Protein AF-A0A941RQD0-F1 (afdb_monomer)

Nearest PDB structures (foldseek):
  2qbx-assembly1_A  TM=3.271E-01  e=3.796E-01  Homo sapiens
  1shw-assembly1_B  TM=3.366E-01  e=3.586E-01  Mus musculus
  7s7k-assembly1_A  TM=3.265E-01  e=8.943E-01  Mus musculus
  1kfu-assembly1_L  TM=2.468E-01  e=1.124E+00  Homo sapiens

Structure (mmCIF, N/CA/C/O backbone):
data_AF-A0A941RQD0-F1
#
_entry.id   AF-A0A941RQD0-F1
#
loop_
_atom_site.group_PDB
_atom_site.id
_atom_site.type_symbol
_atom_site.label_atom_id
_atom_site.label_alt_id
_atom_site.label_comp_id
_atom_site.label_asym_id
_atom_site.label_entity_id
_atom_site.label_seq_id
_atom_site.pdbx_PDB_ins_code
_atom_site.Cartn_x
_atom_site.Cartn_y
_atom_site.Cartn_z
_atom_site.occupancy
_atom_site.B_iso_or_equiv
_atom_site.auth_seq_id
_atom_site.auth_comp_id
_atom_site.auth_asym_id
_atom_site.auth_atom_id
_atom_site.pdbx_PDB_model_num
ATOM 1 N N . ILE A 1 1 ? 4.102 -0.676 -17.933 1.00 85.31 1 ILE A N 1
ATOM 2 C CA . ILE A 1 1 ? 5.384 -0.018 -17.561 1.00 85.31 1 ILE A CA 1
ATOM 3 C C . ILE A 1 1 ? 5.191 1.468 -17.810 1.00 85.31 1 ILE A C 1
ATOM 5 O O . ILE A 1 1 ? 4.420 1.780 -18.704 1.00 85.31 1 ILE A O 1
ATOM 9 N N . ASP A 1 2 ? 5.811 2.336 -17.011 1.00 84.44 2 ASP A N 1
ATOM 10 C CA . ASP A 1 2 ? 5.580 3.791 -17.004 1.00 84.44 2 ASP A CA 1
ATOM 11 C C . ASP A 1 2 ? 4.117 4.162 -16.736 1.00 84.44 2 ASP A C 1
ATOM 13 O O . ASP A 1 2 ? 3.571 5.115 -17.279 1.00 84.44 2 ASP A O 1
ATOM 17 N N . ASP A 1 3 ? 3.502 3.367 -15.863 1.00 86.38 3 ASP A N 1
ATOM 18 C CA . ASP A 1 3 ? 2.104 3.458 -15.468 1.00 86.38 3 ASP A CA 1
ATOM 19 C C . ASP A 1 3 ? 1.973 3.054 -13.991 1.00 86.38 3 ASP A C 1
ATOM 21 O O . ASP A 1 3 ? 2.942 2.579 -13.371 1.00 86.38 3 ASP A O 1
ATOM 25 N N . PHE A 1 4 ? 0.780 3.216 -13.431 1.00 91.31 4 PHE A N 1
ATOM 26 C CA . PHE A 1 4 ? 0.453 2.785 -12.084 1.00 91.31 4 PHE A CA 1
ATOM 27 C C . PHE A 1 4 ? -0.836 1.965 -12.040 1.00 91.31 4 PHE A C 1
ATOM 29 O O . PHE A 1 4 ? -1.729 2.096 -12.869 1.00 91.31 4 PHE A O 1
ATOM 36 N N . ALA A 1 5 ? -0.926 1.100 -11.037 1.00 91.56 5 ALA A N 1
ATOM 37 C CA . ALA A 1 5 ? -2.127 0.347 -10.717 1.00 91.56 5 ALA A CA 1
ATOM 38 C C . ALA A 1 5 ? -2.637 0.770 -9.341 1.00 91.56 5 ALA A C 1
ATOM 40 O O . ALA A 1 5 ? -1.843 0.997 -8.423 1.00 91.56 5 ALA A O 1
ATOM 41 N N . LEU A 1 6 ? -3.957 0.848 -9.193 1.00 93.44 6 LEU A N 1
ATOM 42 C CA . LEU A 1 6 ? -4.607 1.167 -7.930 1.00 93.44 6 LEU A CA 1
ATOM 43 C C . LEU A 1 6 ? -5.310 -0.073 -7.379 1.00 93.44 6 LEU A C 1
ATOM 45 O O . LEU A 1 6 ? -6.097 -0.706 -8.076 1.00 93.44 6 LEU A O 1
ATOM 49 N N . TYR A 1 7 ? -5.023 -0.407 -6.123 1.00 94.19 7 TYR A N 1
ATOM 50 C CA . TYR A 1 7 ? -5.649 -1.524 -5.421 1.00 94.19 7 TYR A CA 1
ATOM 51 C C . TYR A 1 7 ? -6.435 -1.019 -4.222 1.00 94.19 7 TYR A C 1
ATOM 53 O O . TYR A 1 7 ? -5.878 -0.351 -3.348 1.00 94.19 7 TYR A O 1
ATOM 61 N N . GLU A 1 8 ? -7.713 -1.372 -4.161 1.00 93.06 8 GLU A N 1
ATOM 62 C CA . GLU A 1 8 ? -8.567 -1.065 -3.021 1.00 93.06 8 GLU A CA 1
ATOM 63 C C . GLU A 1 8 ? -8.258 -1.988 -1.838 1.00 93.06 8 GLU A C 1
ATOM 65 O O . GLU A 1 8 ? -8.145 -3.209 -1.960 1.00 93.06 8 GLU A O 1
ATOM 70 N N . VAL A 1 9 ? -8.139 -1.384 -0.663 1.00 92.25 9 VAL A N 1
ATOM 71 C CA . VAL A 1 9 ? -7.949 -2.046 0.622 1.00 92.25 9 VAL A CA 1
ATOM 72 C C . VAL A 1 9 ? -9.124 -1.667 1.504 1.00 92.25 9 VAL A C 1
ATOM 74 O O . VAL A 1 9 ? -9.144 -0.607 2.133 1.00 92.25 9 VAL A O 1
ATOM 77 N N . TRP A 1 10 ? -10.105 -2.559 1.557 1.00 90.75 10 TRP A N 1
ATOM 78 C CA . TRP A 1 10 ? -11.233 -2.409 2.461 1.00 90.75 10 TRP A CA 1
ATOM 79 C C . TRP A 1 10 ? -10.813 -2.669 3.913 1.00 90.75 10 TRP A C 1
ATOM 81 O O . TRP A 1 10 ? -10.133 -3.654 4.219 1.00 90.75 10 TRP A O 1
A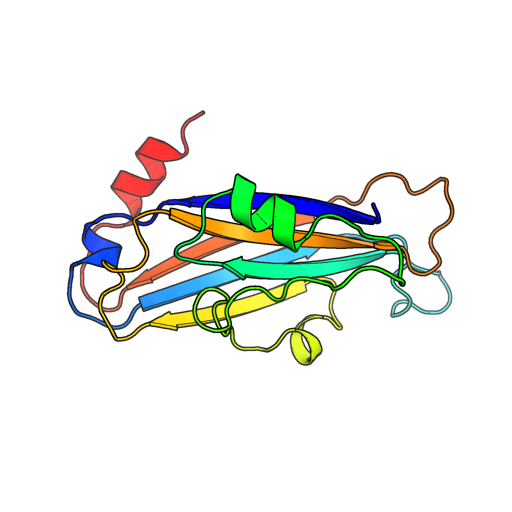TOM 91 N N . LEU A 1 11 ? -11.236 -1.788 4.816 1.00 90.50 11 LEU A N 1
ATOM 92 C CA . LEU A 1 11 ? -10.947 -1.841 6.241 1.00 90.50 11 LEU A CA 1
ATOM 93 C C . LEU A 1 11 ? -12.223 -2.183 7.031 1.00 90.50 11 LEU A C 1
ATOM 95 O O . LEU A 1 11 ? -13.144 -1.361 7.076 1.00 90.50 11 LEU A O 1
ATOM 99 N N . PRO A 1 12 ? -12.267 -3.341 7.720 1.00 89.06 12 PRO A N 1
ATOM 100 C CA . PRO A 1 12 ? -13.411 -3.725 8.543 1.00 89.06 12 PRO A CA 1
ATOM 101 C C . PRO A 1 12 ? -13.768 -2.684 9.608 1.00 89.06 12 PRO A C 1
ATOM 103 O O . PRO A 1 12 ? -12.888 -2.022 10.161 1.00 89.06 12 PRO A O 1
ATOM 106 N N . ASP A 1 13 ? -15.045 -2.595 9.970 1.00 88.00 13 ASP A N 1
ATOM 107 C CA . ASP A 1 13 ? -15.536 -1.689 11.019 1.00 88.00 13 ASP A CA 1
ATOM 108 C C . ASP A 1 13 ? -14.819 -1.908 12.348 1.00 88.00 13 ASP A C 1
ATOM 110 O O . ASP A 1 13 ? -14.325 -0.954 12.947 1.00 88.00 13 ASP A O 1
ATOM 114 N N . ASP A 1 14 ? -14.645 -3.169 12.742 1.00 87.44 14 ASP A N 1
ATOM 115 C CA . ASP A 1 14 ? -13.848 -3.569 13.902 1.00 87.44 14 ASP A CA 1
ATOM 116 C C . ASP A 1 14 ? -12.431 -2.990 13.849 1.00 87.44 14 ASP A C 1
ATOM 118 O O . ASP A 1 14 ? -11.913 -2.499 14.848 1.00 87.44 14 ASP A O 1
ATOM 122 N N . PHE A 1 15 ? -11.807 -2.985 12.667 1.00 88.75 15 PHE A N 1
ATOM 123 C CA . PHE A 1 15 ? -10.494 -2.382 12.489 1.00 88.75 15 PHE A CA 1
ATOM 124 C C . PHE A 1 15 ? -10.551 -0.864 12.646 1.00 88.75 15 PHE A C 1
ATOM 126 O O . PHE A 1 15 ? -9.631 -0.293 13.209 1.00 88.75 15 PHE A O 1
ATOM 133 N N . ARG A 1 16 ? -11.588 -0.180 12.159 1.00 88.25 16 ARG A N 1
ATOM 134 C CA . ARG A 1 16 ? -11.641 1.294 12.130 1.00 88.25 16 ARG A CA 1
ATOM 135 C C . ARG A 1 16 ? -12.137 1.926 13.430 1.00 88.25 16 ARG A C 1
ATOM 137 O O . ARG A 1 16 ? -11.655 3.004 13.794 1.00 88.25 16 ARG A O 1
ATOM 144 N N . LEU A 1 17 ? -13.096 1.280 14.092 1.00 86.19 17 LEU A N 1
ATOM 145 C CA . LEU A 1 17 ? -13.873 1.819 15.210 1.00 86.19 17 LEU A CA 1
ATOM 146 C C . LEU A 1 17 ? -13.302 1.428 16.574 1.00 86.19 17 LEU A C 1
ATOM 148 O O . LEU A 1 17 ? -13.243 2.273 17.469 1.00 86.19 17 LEU A O 1
ATOM 152 N N . VAL A 1 18 ? -12.857 0.179 16.744 1.00 87.69 18 VAL A N 1
ATOM 153 C CA . VAL A 1 18 ? -12.364 -0.316 18.041 1.00 87.69 18 VAL A CA 1
ATOM 154 C C . VAL A 1 18 ? -11.084 0.410 18.414 1.00 87.69 18 VAL A C 1
ATOM 156 O O . VAL A 1 18 ? -10.195 0.545 17.588 1.00 87.69 18 VAL A O 1
ATOM 159 N N . ARG A 1 19 ? -10.970 0.903 19.650 1.00 86.25 19 ARG A N 1
ATOM 160 C CA . ARG A 1 19 ? -9.782 1.630 20.119 1.00 86.25 19 ARG A CA 1
ATOM 161 C C . ARG A 1 19 ? -8.569 0.692 20.220 1.00 86.25 19 ARG A C 1
ATOM 163 O O . ARG A 1 19 ? -8.684 -0.417 20.729 1.00 86.25 19 ARG A O 1
ATOM 170 N N . GLY A 1 20 ? -7.402 1.169 19.798 1.00 86.94 20 GLY A N 1
ATOM 171 C CA . GLY A 1 20 ? -6.133 0.444 19.896 1.00 86.94 20 GLY A CA 1
ATOM 172 C C . GLY A 1 20 ? -5.145 0.889 18.825 1.00 86.94 20 GLY A C 1
ATOM 173 O O . GLY A 1 20 ? -5.513 1.641 17.916 1.00 86.94 20 GLY A O 1
ATOM 174 N N . GLU A 1 21 ? -3.893 0.450 18.928 1.00 91.06 21 GLU A N 1
ATOM 175 C CA . GLU A 1 21 ? -2.933 0.661 17.850 1.00 91.06 21 GLU A CA 1
ATOM 176 C C . GLU A 1 21 ? -3.239 -0.239 16.651 1.00 91.06 21 GLU A C 1
ATOM 178 O O . GLU A 1 21 ? -3.587 -1.418 16.776 1.00 91.06 21 GLU A O 1
ATOM 183 N N . ARG A 1 22 ? -3.105 0.347 15.460 1.00 92.19 22 ARG A N 1
ATOM 184 C CA . ARG A 1 22 ? -3.347 -0.306 14.176 1.00 92.19 22 ARG A CA 1
ATOM 185 C C . ARG A 1 22 ? -2.133 -0.189 13.290 1.00 92.19 22 ARG A C 1
ATOM 187 O O . ARG A 1 22 ? -1.503 0.868 13.212 1.00 92.19 22 ARG A O 1
ATOM 194 N N . HIS A 1 23 ? -1.877 -1.254 12.554 1.00 95.00 23 HIS A N 1
ATOM 195 C CA . HIS A 1 23 ? -0.824 -1.327 11.566 1.00 95.00 23 HIS A CA 1
ATOM 196 C C . HIS A 1 23 ? -1.409 -1.802 10.244 1.00 95.00 23 HIS A C 1
ATOM 198 O O . HIS A 1 23 ? -2.091 -2.825 10.190 1.00 95.00 23 HIS A O 1
ATOM 204 N N . ILE A 1 24 ? -1.105 -1.061 9.184 1.00 95.69 24 ILE A N 1
ATOM 205 C CA . ILE A 1 24 ? -1.305 -1.504 7.808 1.00 95.69 24 ILE A CA 1
ATOM 206 C C . ILE A 1 24 ? 0.088 -1.688 7.222 1.00 95.69 24 ILE A C 1
ATOM 208 O O . ILE A 1 24 ? 0.802 -0.704 7.004 1.00 95.69 24 ILE A O 1
ATOM 212 N N . ARG A 1 25 ? 0.502 -2.937 7.012 1.00 97.56 25 ARG A N 1
ATOM 213 C CA . ARG A 1 25 ? 1.778 -3.246 6.365 1.00 97.56 25 ARG A CA 1
ATOM 214 C C . ARG A 1 25 ? 1.526 -3.600 4.913 1.00 97.56 25 ARG A C 1
ATOM 216 O O . ARG A 1 25 ? 0.716 -4.468 4.616 1.00 97.56 25 ARG A O 1
ATOM 223 N N . VAL A 1 26 ? 2.247 -2.936 4.022 1.00 97.94 26 VAL A N 1
ATOM 224 C CA . VAL A 1 26 ? 2.221 -3.216 2.588 1.00 97.94 26 VAL A CA 1
ATOM 225 C C . VAL A 1 26 ? 3.580 -3.777 2.204 1.00 97.94 26 VAL A C 1
ATOM 227 O O . VAL A 1 26 ? 4.617 -3.216 2.567 1.00 97.94 26 VAL A O 1
ATOM 230 N N . THR A 1 27 ? 3.576 -4.902 1.500 1.00 97.88 27 THR A N 1
ATOM 231 C CA . THR A 1 27 ? 4.776 -5.545 0.972 1.00 97.88 27 THR A CA 1
ATOM 232 C C . THR A 1 27 ? 4.624 -5.752 -0.527 1.00 97.88 27 THR A C 1
ATOM 234 O O . THR A 1 27 ? 3.660 -6.365 -0.977 1.00 97.88 27 THR A O 1
ATOM 237 N N . LEU A 1 28 ? 5.578 -5.219 -1.283 1.00 97.56 28 LEU A N 1
ATOM 238 C CA . LEU A 1 28 ? 5.676 -5.301 -2.733 1.00 97.56 28 LEU A CA 1
ATOM 239 C C . LEU A 1 28 ? 6.940 -6.083 -3.088 1.00 97.56 28 LEU A C 1
ATOM 241 O O . LEU A 1 28 ? 8.034 -5.708 -2.667 1.00 97.56 28 LEU A O 1
ATOM 245 N N . ALA A 1 29 ? 6.793 -7.143 -3.873 1.00 97.12 29 ALA A N 1
ATOM 246 C CA . ALA A 1 29 ? 7.902 -7.934 -4.396 1.00 97.12 29 ALA A CA 1
ATOM 247 C C . ALA A 1 29 ? 7.815 -7.998 -5.922 1.00 97.12 29 ALA A C 1
ATOM 249 O O . ALA A 1 29 ? 6.727 -8.204 -6.452 1.00 97.12 29 ALA A O 1
ATOM 250 N N . PHE A 1 30 ? 8.927 -7.832 -6.632 1.00 94.75 30 PHE A N 1
ATOM 251 C CA . PHE A 1 30 ? 8.956 -7.865 -8.098 1.00 94.75 30 PHE A CA 1
ATOM 252 C C . PHE A 1 30 ? 10.277 -8.425 -8.630 1.00 94.75 30 PHE A C 1
ATOM 254 O O . PHE A 1 30 ? 11.292 -8.422 -7.940 1.00 94.75 30 PHE A O 1
ATOM 261 N N . ASP A 1 31 ? 10.263 -8.916 -9.864 1.00 91.88 31 ASP A N 1
ATOM 262 C CA . ASP A 1 31 ? 11.378 -9.586 -10.538 1.00 91.88 31 ASP A CA 1
ATOM 263 C C . ASP A 1 31 ? 11.768 -8.831 -11.823 1.00 91.88 31 ASP A C 1
ATOM 265 O O . ASP A 1 31 ? 11.371 -9.211 -12.928 1.00 91.88 31 ASP A O 1
ATOM 269 N N . PRO A 1 32 ? 12.476 -7.692 -11.717 1.00 90.31 32 PRO A N 1
ATOM 270 C CA . PRO A 1 32 ? 12.793 -6.877 -12.881 1.00 90.31 32 PRO A CA 1
ATOM 271 C C . PRO A 1 32 ? 13.884 -7.515 -13.746 1.00 90.31 32 PRO A C 1
ATOM 273 O O . PRO A 1 32 ? 14.667 -8.328 -13.256 1.00 90.31 32 PRO A O 1
ATOM 276 N N . PRO A 1 33 ? 14.001 -7.118 -15.025 1.00 87.06 33 PRO A N 1
ATOM 277 C CA . PRO A 1 33 ? 15.174 -7.451 -15.822 1.00 87.06 33 PRO A CA 1
ATOM 278 C C . PRO A 1 33 ? 16.427 -6.843 -15.178 1.00 87.06 33 PRO A C 1
ATOM 280 O O . PRO A 1 33 ? 16.434 -5.676 -14.773 1.00 87.06 33 PRO A O 1
ATOM 283 N N . VAL A 1 34 ? 17.496 -7.632 -15.097 1.00 83.69 34 VAL A N 1
ATOM 284 C CA . VAL A 1 34 ? 18.762 -7.261 -14.453 1.00 83.69 34 VAL A CA 1
ATOM 285 C C . VAL A 1 34 ? 19.906 -7.432 -15.449 1.00 83.69 34 VAL A C 1
ATOM 287 O O . VAL A 1 34 ? 19.937 -8.402 -16.206 1.00 83.69 34 VAL A O 1
ATOM 290 N N . ARG A 1 35 ? 20.870 -6.499 -15.467 1.00 73.44 35 ARG A N 1
ATOM 291 C CA . ARG A 1 35 ? 22.100 -6.690 -16.252 1.00 73.44 35 ARG A CA 1
ATOM 292 C C . ARG A 1 35 ? 23.008 -7.701 -15.562 1.00 73.44 35 ARG A C 1
ATOM 294 O O . ARG A 1 35 ? 23.332 -7.548 -14.389 1.00 73.44 35 ARG A O 1
ATOM 301 N N . HIS A 1 36 ? 23.521 -8.651 -16.339 1.00 67.94 36 HIS A N 1
ATOM 302 C CA . HIS A 1 36 ? 24.412 -9.715 -15.865 1.00 67.94 36 HIS A CA 1
ATOM 303 C C . HIS A 1 36 ? 25.681 -9.200 -15.150 1.00 67.94 36 HIS A C 1
ATOM 305 O O . HIS A 1 36 ? 26.253 -9.895 -14.320 1.00 67.94 36 HIS A O 1
ATOM 311 N N . THR A 1 37 ? 26.134 -7.979 -15.453 1.00 64.31 37 THR A N 1
ATOM 312 C CA . THR A 1 37 ? 27.359 -7.394 -14.882 1.00 64.31 37 THR A CA 1
ATOM 313 C C . THR A 1 37 ? 27.134 -6.573 -13.611 1.00 64.31 37 THR A C 1
ATOM 315 O O . THR A 1 37 ? 28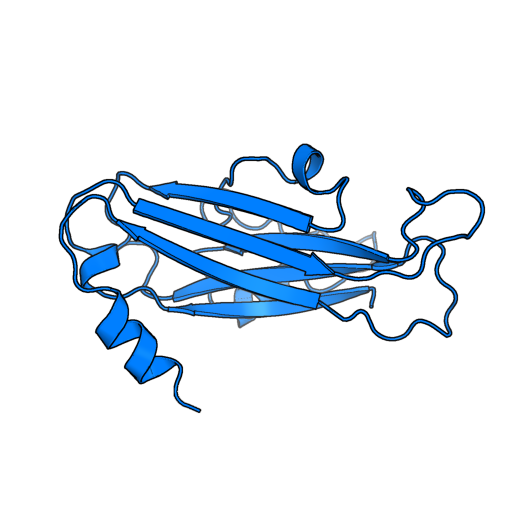.102 -6.280 -12.914 1.00 64.31 37 THR A O 1
ATOM 318 N N . ARG A 1 38 ? 25.892 -6.169 -13.300 1.00 66.12 38 ARG A N 1
ATOM 319 C CA . ARG A 1 38 ? 25.557 -5.347 -12.123 1.00 66.12 38 ARG A CA 1
ATOM 320 C C . ARG A 1 38 ? 24.153 -5.686 -11.635 1.00 66.12 38 ARG A C 1
ATOM 322 O O . ARG A 1 38 ? 23.181 -5.101 -12.107 1.00 66.12 38 ARG A O 1
ATOM 329 N N . MET A 1 39 ? 24.052 -6.596 -10.666 1.00 59.34 39 MET A N 1
ATOM 330 C CA . MET A 1 39 ? 22.758 -7.052 -10.141 1.00 59.34 39 MET A CA 1
ATOM 331 C C . MET A 1 39 ? 21.879 -5.921 -9.577 1.00 59.34 39 MET A C 1
ATOM 333 O O . MET A 1 39 ? 20.657 -6.002 -9.623 1.00 59.34 39 MET A O 1
ATOM 337 N N . GLU A 1 40 ? 22.492 -4.832 -9.112 1.00 61.62 40 GLU A N 1
ATOM 338 C CA . GLU A 1 40 ? 21.792 -3.661 -8.565 1.00 61.62 40 GLU A CA 1
ATOM 339 C C . GLU A 1 40 ? 21.180 -2.746 -9.641 1.00 61.62 40 GLU A C 1
ATOM 341 O O . GLU A 1 40 ? 20.422 -1.820 -9.345 1.00 61.62 40 GLU A O 1
ATOM 346 N N . TYR A 1 41 ? 21.485 -2.987 -10.918 1.00 73.62 41 TYR A N 1
ATOM 347 C CA . TYR A 1 41 ? 20.921 -2.220 -12.019 1.00 73.62 41 TYR A CA 1
ATOM 348 C C . TYR A 1 41 ? 19.585 -2.834 -12.406 1.00 73.62 41 TYR A C 1
ATOM 350 O O . TYR A 1 41 ? 19.497 -3.586 -13.368 1.00 73.62 41 TYR A O 1
ATOM 358 N N . LEU A 1 42 ? 18.532 -2.479 -11.676 1.00 80.81 42 LEU A N 1
ATOM 359 C CA . LEU A 1 42 ? 17.166 -2.872 -12.015 1.00 80.81 42 LEU A CA 1
ATOM 360 C C . LEU A 1 42 ? 16.716 -2.134 -13.286 1.00 80.81 42 LEU A C 1
ATOM 362 O O . LEU A 1 42 ? 16.767 -0.900 -13.341 1.00 80.81 42 LEU A O 1
ATOM 366 N N . GLY A 1 43 ? 16.302 -2.873 -14.317 1.00 84.75 43 GLY A N 1
ATOM 367 C CA . GLY A 1 43 ? 15.811 -2.302 -15.577 1.00 84.75 43 GLY A CA 1
ATOM 368 C C . GLY A 1 43 ? 14.444 -1.637 -15.445 1.00 84.75 43 GLY A C 1
ATOM 369 O O . GLY A 1 43 ? 14.131 -0.720 -16.206 1.00 84.75 43 GLY A O 1
ATOM 370 N N . VAL A 1 44 ? 13.687 -2.038 -14.424 1.00 89.50 44 VAL A N 1
ATOM 371 C CA . VAL A 1 44 ? 12.432 -1.429 -13.981 1.00 89.50 44 VAL A CA 1
ATOM 372 C C . VAL A 1 44 ? 12.522 -1.202 -12.476 1.00 89.50 44 VAL A C 1
ATOM 374 O O . VAL A 1 44 ? 12.970 -2.078 -11.736 1.00 89.50 44 VAL A O 1
ATOM 377 N N . ARG A 1 45 ? 12.093 -0.029 -12.011 1.00 91.38 45 ARG A N 1
ATOM 378 C CA . ARG A 1 45 ? 11.952 0.281 -10.587 1.00 91.38 45 ARG A CA 1
ATOM 379 C C . ARG A 1 45 ? 10.475 0.356 -10.249 1.00 91.38 45 ARG A C 1
ATOM 381 O O . ARG A 1 45 ? 9.736 1.072 -10.917 1.00 91.38 45 ARG A O 1
ATOM 388 N N . MET A 1 46 ? 10.062 -0.341 -9.199 1.00 94.06 46 MET A N 1
ATOM 389 C CA . MET A 1 46 ? 8.710 -0.209 -8.670 1.00 94.06 46 MET A CA 1
ATOM 390 C C . MET A 1 46 ? 8.696 0.551 -7.348 1.00 94.06 46 MET A C 1
ATOM 392 O O . MET A 1 46 ? 9.701 0.605 -6.634 1.00 94.06 46 MET A O 1
ATOM 396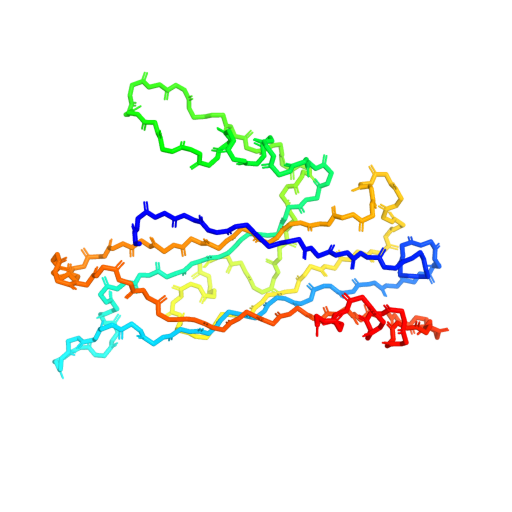 N N . SER A 1 47 ? 7.557 1.151 -7.030 1.00 94.75 47 SER A N 1
ATOM 397 C CA . SER A 1 47 ? 7.300 1.803 -5.748 1.00 94.75 47 SER A CA 1
ATOM 398 C C . SER A 1 47 ? 5.810 1.733 -5.422 1.00 94.75 47 SER A C 1
ATOM 400 O O . SER A 1 47 ? 4.993 1.380 -6.271 1.00 94.75 47 SER A O 1
ATOM 402 N N . PHE A 1 48 ? 5.441 2.052 -4.182 1.00 95.75 48 PHE A N 1
ATOM 403 C CA . PHE A 1 48 ? 4.035 2.152 -3.804 1.00 95.75 48 PHE A CA 1
ATOM 404 C C . PHE A 1 48 ? 3.767 3.280 -2.808 1.00 95.75 48 PHE A C 1
ATOM 406 O O . PHE A 1 48 ? 4.647 3.673 -2.025 1.00 95.75 48 PHE A O 1
ATOM 413 N N . HIS A 1 49 ? 2.521 3.744 -2.797 1.00 94.31 49 HIS A N 1
ATOM 414 C CA . HIS A 1 49 ? 1.966 4.687 -1.835 1.00 94.31 49 HIS A CA 1
ATOM 415 C C . HIS A 1 49 ? 0.637 4.171 -1.286 1.00 94.31 49 HIS A C 1
ATOM 417 O O . HIS A 1 49 ? -0.185 3.655 -2.035 1.00 94.31 49 HIS A O 1
ATOM 423 N N . LEU A 1 50 ? 0.430 4.329 0.022 1.00 95.38 50 LEU A N 1
ATOM 424 C CA . LEU A 1 50 ? -0.865 4.110 0.657 1.00 95.38 50 LEU A CA 1
ATOM 425 C C . LEU A 1 50 ? -1.584 5.459 0.760 1.00 95.38 50 LEU A C 1
ATOM 427 O O . LEU A 1 50 ? -1.014 6.424 1.276 1.00 95.38 50 LEU A O 1
ATOM 431 N N . VAL A 1 51 ? -2.816 5.515 0.271 1.00 94.25 51 VAL A N 1
ATOM 432 C CA . VAL A 1 51 ? -3.657 6.713 0.214 1.00 94.25 51 VAL A CA 1
ATOM 433 C C . VAL A 1 51 ? -4.973 6.438 0.939 1.00 94.25 51 VAL A C 1
ATOM 435 O O . VAL A 1 51 ? -5.508 5.332 0.870 1.00 94.25 51 VAL A O 1
ATOM 438 N N . ARG A 1 52 ? -5.488 7.432 1.660 1.00 92.56 52 ARG A N 1
ATOM 439 C CA . ARG A 1 52 ? -6.741 7.358 2.422 1.00 92.56 52 ARG A CA 1
ATOM 440 C C . ARG A 1 52 ? -7.621 8.572 2.151 1.00 92.56 52 ARG A C 1
ATOM 442 O O . ARG A 1 52 ? -7.093 9.648 1.881 1.00 92.56 52 ARG A O 1
ATOM 449 N N . GLY A 1 53 ? -8.935 8.415 2.309 1.00 89.56 53 GLY A N 1
ATOM 450 C CA . GLY A 1 53 ? -9.889 9.526 2.228 1.00 89.56 53 GLY A CA 1
ATOM 451 C C . GLY A 1 53 ? -10.021 10.169 0.843 1.00 89.56 53 GLY A C 1
ATOM 452 O O . GLY A 1 53 ? -10.520 11.283 0.765 1.00 89.56 53 GLY A O 1
ATOM 453 N N . LEU A 1 54 ? -9.562 9.490 -0.210 1.00 90.62 54 LEU A N 1
ATOM 454 C CA . LEU A 1 54 ? -9.760 9.862 -1.610 1.00 90.62 54 LEU A CA 1
ATOM 455 C C . LEU A 1 54 ? -10.346 8.663 -2.354 1.00 90.62 54 LEU A C 1
ATOM 457 O O . LEU A 1 54 ? -10.014 7.514 -2.039 1.00 90.62 54 LEU A O 1
ATOM 461 N N . THR A 1 55 ? -11.197 8.947 -3.329 1.00 89.75 55 THR A N 1
ATOM 462 C CA . THR A 1 55 ? -11.757 7.979 -4.276 1.00 89.75 55 THR A CA 1
ATOM 463 C C . THR A 1 55 ? -10.715 7.548 -5.310 1.00 89.75 55 THR A C 1
ATOM 465 O O . THR A 1 55 ? -9.689 8.209 -5.493 1.00 89.75 55 THR A O 1
ATOM 468 N N . ALA A 1 56 ? -10.976 6.438 -6.005 1.00 88.81 56 ALA A N 1
ATOM 469 C CA . ALA A 1 56 ? -10.107 5.972 -7.080 1.00 88.81 56 ALA A CA 1
ATOM 470 C C . ALA A 1 56 ? -9.921 7.042 -8.169 1.00 88.81 56 ALA A C 1
ATOM 472 O O . ALA A 1 56 ? -8.782 7.333 -8.528 1.00 88.81 56 ALA A O 1
ATOM 473 N N . ASP A 1 57 ? -11.005 7.675 -8.625 1.00 88.94 57 ASP A N 1
ATOM 474 C CA . ASP A 1 57 ? -10.979 8.690 -9.687 1.00 88.94 57 ASP A CA 1
ATOM 475 C C . ASP A 1 57 ? -10.138 9.915 -9.304 1.00 88.94 57 ASP A C 1
ATOM 477 O O . ASP A 1 57 ? -9.315 10.380 -10.092 1.00 88.94 57 ASP A O 1
ATOM 481 N N . GLU A 1 58 ? -10.268 10.398 -8.064 1.00 89.00 58 GLU A N 1
ATOM 482 C CA . GLU A 1 58 ? -9.436 11.495 -7.556 1.00 89.00 58 GLU A CA 1
ATOM 483 C C . GLU A 1 58 ? -7.953 11.112 -7.574 1.00 89.00 58 GLU A C 1
ATOM 485 O O . GLU A 1 58 ? -7.110 11.885 -8.030 1.00 89.00 58 GLU A O 1
ATOM 490 N N . ILE A 1 59 ? -7.621 9.899 -7.121 1.00 87.69 59 ILE A N 1
ATOM 491 C CA . ILE A 1 59 ? -6.246 9.386 -7.132 1.00 87.69 59 ILE A CA 1
ATOM 492 C C . ILE A 1 59 ? -5.723 9.255 -8.567 1.00 87.69 59 ILE A C 1
ATOM 494 O O . ILE A 1 59 ? -4.561 9.589 -8.819 1.00 87.69 59 ILE A O 1
ATOM 498 N N . PHE A 1 60 ? -6.566 8.812 -9.504 1.00 87.25 60 PHE A N 1
ATOM 499 C CA . PHE A 1 60 ? -6.206 8.745 -10.915 1.00 87.25 60 PHE A CA 1
ATOM 500 C C . PHE A 1 60 ? -5.855 10.120 -11.471 1.00 87.25 60 PHE A C 1
ATOM 502 O O . PHE A 1 60 ? -4.816 10.260 -12.113 1.00 87.25 60 PHE A O 1
ATOM 509 N N . GLU A 1 61 ? -6.639 11.147 -11.159 1.00 85.50 61 GLU A N 1
ATOM 510 C CA . GLU A 1 61 ? -6.367 12.513 -11.605 1.00 85.50 61 GLU A CA 1
ATOM 511 C C . GLU A 1 61 ? -5.065 13.096 -11.031 1.00 85.50 61 GLU A C 1
ATOM 513 O O . GLU A 1 61 ? -4.377 13.851 -11.729 1.00 85.50 61 GLU A O 1
ATOM 518 N N . PHE A 1 62 ? -4.680 12.716 -9.805 1.00 82.25 62 PHE A N 1
ATOM 519 C CA . PHE A 1 62 ? -3.404 13.124 -9.202 1.00 82.25 62 PHE A CA 1
ATOM 520 C C . PHE A 1 62 ? -2.183 12.440 -9.831 1.00 82.25 62 PHE A C 1
ATOM 522 O O . PHE A 1 62 ? -1.129 13.064 -9.952 1.00 82.25 62 PHE A O 1
ATOM 529 N N . PHE A 1 63 ? -2.297 11.164 -10.208 1.00 76.50 63 PHE A N 1
ATOM 530 C CA . PHE A 1 63 ? -1.171 10.385 -10.742 1.00 76.50 63 PHE A CA 1
ATOM 531 C C . PHE A 1 63 ? -1.129 10.293 -12.267 1.00 76.50 63 PHE A C 1
ATOM 533 O O . PHE A 1 63 ? -0.152 9.783 -12.820 1.00 76.50 63 PHE A O 1
ATOM 540 N N . LYS A 1 64 ? -2.151 10.807 -12.955 1.00 76.56 64 LYS A N 1
ATOM 541 C CA . LYS A 1 64 ? -2.172 10.926 -14.410 1.00 76.56 64 LYS A CA 1
ATOM 542 C C . LYS A 1 64 ? -0.942 11.692 -14.885 1.00 76.56 64 LYS A C 1
ATOM 544 O O . LYS A 1 64 ? -0.660 12.796 -14.418 1.00 76.56 64 LYS A O 1
ATOM 549 N N . TRP A 1 65 ? -0.217 11.101 -15.831 1.00 66.81 65 TRP A N 1
ATOM 550 C CA . TRP A 1 65 ? 0.932 11.750 -16.447 1.00 66.81 65 TRP A CA 1
ATOM 551 C C . TRP A 1 65 ? 0.504 13.064 -17.107 1.00 66.81 65 TRP A C 1
ATOM 553 O O . TRP A 1 65 ? -0.485 13.104 -17.843 1.00 66.81 65 TRP A O 1
ATOM 563 N N . ARG A 1 66 ? 1.264 14.132 -16.853 1.00 68.69 66 ARG A N 1
ATOM 564 C CA . ARG A 1 66 ? 1.075 15.444 -17.475 1.00 68.69 66 ARG A CA 1
ATOM 565 C C . ARG A 1 66 ? 2.390 15.927 -18.078 1.00 68.69 66 ARG A C 1
ATOM 567 O O . ARG A 1 66 ? 3.459 15.628 -17.530 1.00 68.69 66 ARG A O 1
ATOM 574 N N . PRO A 1 67 ? 2.342 16.669 -19.196 1.00 62.28 67 PRO A N 1
ATOM 575 C CA . PRO A 1 67 ? 3.529 17.296 -19.754 1.00 62.28 67 PRO A CA 1
ATOM 576 C C . PRO A 1 67 ? 4.143 18.270 -18.738 1.00 62.28 67 PRO A C 1
ATOM 578 O O . PRO A 1 67 ? 3.437 18.910 -17.963 1.00 62.28 67 PRO A O 1
ATOM 581 N N . LYS A 1 68 ? 5.474 18.420 -18.771 1.00 60.06 68 LYS A N 1
ATOM 582 C CA . LYS A 1 68 ? 6.286 19.208 -17.813 1.00 60.06 68 LYS A CA 1
ATOM 583 C C . LYS A 1 68 ? 5.831 20.658 -17.569 1.00 60.06 68 LYS A C 1
ATOM 585 O O . LYS A 1 68 ? 6.291 21.265 -16.609 1.00 60.06 68 LYS A O 1
ATOM 590 N N . ASN A 1 69 ? 4.993 21.207 -18.446 1.00 65.88 69 ASN A N 1
ATOM 591 C CA . ASN A 1 69 ? 4.528 22.592 -18.405 1.00 65.88 69 ASN A CA 1
ATOM 592 C C . ASN A 1 69 ? 3.205 22.771 -17.639 1.00 65.88 69 ASN A C 1
ATOM 594 O O . ASN A 1 69 ? 2.762 23.904 -17.473 1.00 65.88 69 ASN A O 1
ATOM 598 N N . GLU A 1 70 ? 2.571 21.690 -17.180 1.00 60.84 70 GLU A N 1
ATOM 599 C CA . GLU A 1 70 ? 1.360 21.751 -16.358 1.00 60.84 70 GLU A CA 1
ATOM 600 C C . GLU A 1 70 ? 1.684 21.627 -14.867 1.00 60.84 70 GLU A C 1
ATOM 602 O O . GLU A 1 70 ? 2.574 20.878 -14.459 1.00 60.84 70 GLU A O 1
ATOM 607 N N . ALA A 1 71 ? 0.928 22.351 -14.037 1.00 58.34 71 ALA A N 1
ATOM 608 C CA . ALA A 1 71 ? 1.001 22.206 -12.591 1.00 58.34 71 ALA A CA 1
ATOM 609 C C . ALA A 1 71 ? 0.627 20.767 -12.198 1.00 58.34 71 ALA A C 1
ATOM 611 O O . ALA A 1 71 ? -0.455 20.281 -12.539 1.00 58.34 71 ALA A O 1
ATOM 612 N N . ILE A 1 72 ? 1.531 20.094 -11.484 1.00 59.31 72 ILE A N 1
ATOM 613 C CA . ILE A 1 72 ? 1.297 18.761 -10.927 1.00 59.31 72 ILE A CA 1
ATOM 614 C C . ILE A 1 72 ? 0.504 18.960 -9.631 1.00 59.31 72 ILE A C 1
ATOM 616 O O . ILE A 1 72 ? 1.047 19.535 -8.685 1.00 59.31 72 ILE A O 1
ATOM 620 N N . PRO A 1 73 ? -0.769 18.545 -9.561 1.00 64.25 73 PRO A N 1
ATOM 621 C CA . PRO A 1 73 ? -1.526 18.629 -8.329 1.00 64.25 73 PRO A CA 1
ATOM 622 C C . PRO A 1 73 ? -0.896 17.666 -7.325 1.00 64.25 73 PRO A C 1
ATOM 624 O O . PRO A 1 73 ? -0.766 16.468 -7.575 1.00 64.25 73 PRO A O 1
ATOM 627 N N . GLU A 1 74 ? -0.463 18.197 -6.189 1.00 67.19 74 GLU A N 1
ATOM 628 C CA . GLU A 1 74 ? 0.038 17.360 -5.111 1.00 67.19 74 GLU A CA 1
ATOM 629 C C . GLU A 1 74 ? -1.135 16.710 -4.386 1.00 67.19 74 GLU A C 1
ATOM 631 O O . GLU A 1 74 ? -2.124 17.362 -4.039 1.00 67.19 74 GLU A O 1
ATOM 636 N N . ILE A 1 75 ? -1.007 15.412 -4.118 1.00 75.88 75 ILE A N 1
ATOM 637 C CA . ILE A 1 75 ? -1.936 14.726 -3.226 1.00 75.88 75 ILE A CA 1
ATOM 638 C C . ILE A 1 75 ? -1.882 15.434 -1.873 1.00 75.88 75 ILE A C 1
ATOM 640 O O . ILE A 1 75 ? -0.781 15.606 -1.336 1.00 75.88 75 ILE A O 1
ATOM 644 N N . PRO A 1 76 ? -3.038 15.786 -1.281 1.00 77.94 76 PRO A N 1
ATOM 645 C CA . PRO A 1 76 ? -3.075 16.381 0.043 1.00 77.94 76 PRO A CA 1
ATOM 646 C C . PRO A 1 76 ? -2.222 15.572 1.024 1.00 77.94 76 PRO A C 1
ATOM 648 O O . PRO A 1 76 ? -2.398 14.358 1.164 1.00 77.94 76 PRO A O 1
ATOM 651 N N . GLY A 1 77 ? -1.299 1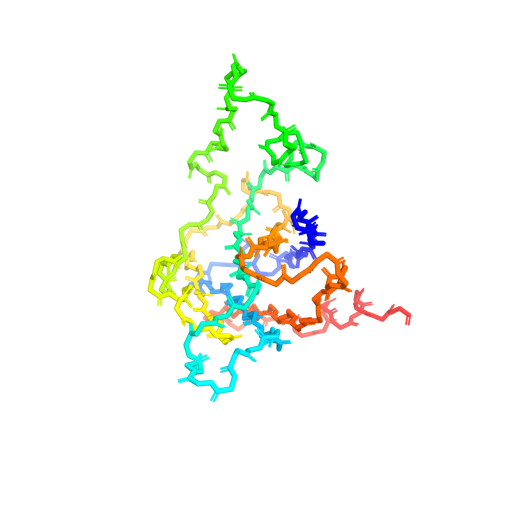6.230 1.732 1.00 74.44 77 GLY A N 1
ATOM 652 C CA . GLY A 1 77 ? -0.366 15.546 2.638 1.00 74.44 77 GLY A CA 1
ATOM 653 C C . GLY A 1 77 ? -1.058 14.714 3.728 1.00 74.44 77 GLY A C 1
ATOM 654 O O . GLY A 1 77 ? -0.48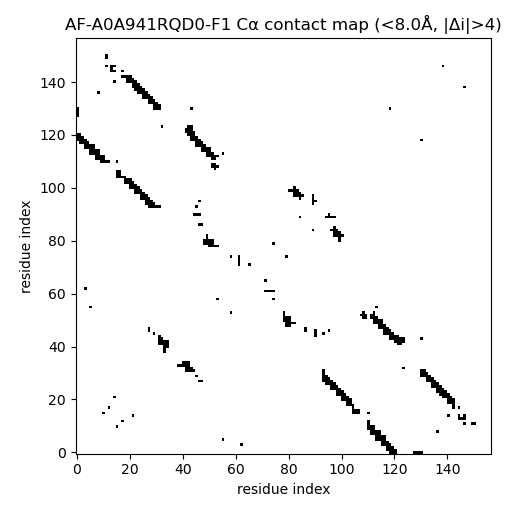5 13.763 4.249 1.00 74.44 77 GLY A O 1
ATOM 655 N N . THR A 1 78 ? -2.318 15.021 4.043 1.00 81.25 78 THR A N 1
ATOM 656 C CA . THR A 1 78 ? -3.166 14.265 4.975 1.00 81.25 78 THR A CA 1
ATOM 657 C C . THR A 1 78 ? -3.699 12.947 4.399 1.00 81.25 78 THR A C 1
ATOM 659 O O . THR A 1 78 ? -3.948 12.011 5.173 1.00 81.25 78 THR A O 1
ATOM 662 N N . ALA A 1 79 ? -3.862 12.867 3.074 1.00 86.69 79 ALA A N 1
ATOM 663 C CA . ALA A 1 79 ? -4.356 11.705 2.339 1.00 86.69 79 ALA A CA 1
ATOM 664 C C . ALA A 1 79 ? -3.244 10.684 2.061 1.00 86.69 79 ALA A C 1
ATOM 666 O O . ALA A 1 79 ? -3.495 9.480 2.078 1.00 86.69 79 ALA A O 1
ATOM 667 N N . LYS A 1 80 ? -1.997 11.131 1.863 1.00 89.94 80 LYS A N 1
ATOM 668 C CA . LYS A 1 80 ? -0.842 10.235 1.711 1.00 89.94 80 LYS A CA 1
ATOM 669 C C . LYS A 1 80 ? -0.395 9.705 3.076 1.00 89.94 80 LYS A C 1
ATOM 671 O O . LYS A 1 80 ? 0.107 10.444 3.917 1.00 89.94 80 LYS A O 1
ATOM 676 N N . CYS A 1 81 ? -0.545 8.405 3.304 1.00 92.31 81 CYS A N 1
ATOM 677 C CA . CYS A 1 81 ? -0.145 7.777 4.559 1.00 92.31 81 CYS A CA 1
ATOM 678 C C . CYS A 1 81 ? 1.385 7.688 4.665 1.00 92.31 81 CYS A C 1
ATOM 680 O O . CYS A 1 81 ? 2.041 7.038 3.848 1.00 92.31 81 CYS A O 1
ATOM 682 N N . THR A 1 82 ? 1.961 8.279 5.713 1.00 93.19 82 THR A N 1
ATOM 683 C CA . THR A 1 82 ? 3.390 8.135 6.019 1.00 93.19 82 THR A CA 1
ATOM 684 C C . THR A 1 82 ? 3.689 6.711 6.478 1.00 93.19 82 THR A C 1
ATOM 686 O O . THR A 1 82 ? 3.219 6.273 7.528 1.00 93.19 82 THR A O 1
ATOM 689 N N . MET A 1 83 ? 4.485 5.982 5.695 1.00 95.38 83 MET A N 1
ATOM 690 C CA . MET A 1 83 ? 4.871 4.600 5.988 1.00 95.38 83 MET A CA 1
ATOM 691 C C . MET A 1 83 ? 6.363 4.496 6.285 1.00 95.38 83 MET A C 1
ATOM 693 O O . MET A 1 83 ? 7.173 5.162 5.639 1.00 95.38 83 MET A O 1
ATOM 697 N N . ILE A 1 84 ? 6.718 3.624 7.228 1.00 96.00 84 ILE A N 1
ATOM 698 C CA . ILE A 1 84 ? 8.102 3.382 7.652 1.00 96.00 84 ILE A CA 1
ATOM 699 C C . ILE A 1 84 ? 8.463 1.915 7.364 1.00 96.00 84 ILE A C 1
ATOM 701 O O . ILE A 1 84 ? 7.698 1.035 7.773 1.00 96.00 84 ILE A O 1
ATOM 705 N N . PRO A 1 85 ? 9.602 1.615 6.709 1.00 95.75 85 PRO A N 1
ATOM 706 C CA . PRO A 1 85 ? 10.581 2.538 6.115 1.00 95.75 85 PRO A CA 1
ATOM 707 C C . PRO A 1 85 ? 10.045 3.393 4.953 1.00 95.75 85 PRO A C 1
ATOM 709 O O . PRO A 1 85 ? 9.135 2.989 4.221 1.00 95.75 85 PRO A O 1
ATOM 712 N N . GLY A 1 86 ? 10.635 4.579 4.776 1.00 93.69 86 GLY A N 1
ATOM 713 C CA . GLY A 1 86 ? 10.269 5.534 3.726 1.00 93.69 86 GLY A CA 1
ATOM 714 C C . GLY A 1 86 ? 10.608 5.049 2.305 1.00 93.69 86 GLY A C 1
ATOM 715 O O . GLY A 1 86 ? 11.308 4.042 2.152 1.00 93.69 86 GLY A O 1
ATOM 716 N N . PRO A 1 87 ? 10.100 5.729 1.254 1.00 89.56 87 PRO A N 1
ATOM 717 C CA . PRO A 1 87 ? 10.280 5.304 -0.138 1.00 89.56 87 PRO A CA 1
ATOM 718 C C . PRO A 1 87 ? 11.747 5.185 -0.547 1.00 89.56 87 PRO A C 1
ATOM 720 O O . PRO A 1 87 ? 12.105 4.231 -1.232 1.00 89.56 87 PRO A O 1
ATOM 723 N N . ASP A 1 88 ? 12.597 6.097 -0.075 1.00 89.69 88 ASP A N 1
ATOM 724 C CA . ASP A 1 88 ? 14.020 6.114 -0.420 1.00 89.69 88 ASP A CA 1
ATOM 725 C C . ASP A 1 88 ? 14.768 4.925 0.180 1.00 89.69 88 ASP A C 1
ATOM 727 O O . ASP A 1 88 ? 15.586 4.304 -0.493 1.00 89.69 88 ASP A O 1
ATOM 731 N N . THR A 1 89 ? 14.432 4.551 1.418 1.00 91.25 89 THR A N 1
ATOM 732 C CA . THR A 1 89 ? 15.046 3.410 2.104 1.00 91.25 89 THR A CA 1
ATOM 733 C C . THR A 1 89 ? 14.591 2.081 1.510 1.00 91.25 89 THR A C 1
ATOM 735 O O . THR A 1 89 ? 15.422 1.227 1.226 1.00 91.25 89 THR A O 1
ATOM 738 N N . ARG A 1 90 ? 13.278 1.880 1.316 1.00 91.81 90 ARG A N 1
ATOM 739 C CA . ARG A 1 90 ? 12.757 0.601 0.795 1.00 91.81 90 ARG A CA 1
ATOM 740 C C . ARG A 1 90 ? 12.955 0.451 -0.712 1.00 91.81 90 ARG A C 1
ATOM 742 O O . ARG A 1 90 ? 13.042 -0.662 -1.212 1.00 91.81 90 ARG A O 1
ATOM 749 N N . GLY A 1 91 ? 13.023 1.564 -1.440 1.00 86.31 91 GLY A N 1
ATOM 750 C CA . GLY A 1 91 ? 13.053 1.599 -2.899 1.00 86.31 91 GLY A CA 1
ATOM 751 C C . GLY A 1 91 ? 14.374 1.163 -3.533 1.00 86.31 91 GLY A C 1
ATOM 752 O O . GLY A 1 91 ? 14.500 1.292 -4.751 1.00 86.31 91 GLY A O 1
ATOM 753 N N . THR A 1 92 ? 15.351 0.724 -2.737 1.00 84.44 92 THR A N 1
ATOM 754 C CA . THR A 1 92 ? 16.639 0.159 -3.175 1.00 84.44 92 THR A CA 1
ATOM 755 C C . THR A 1 92 ? 16.568 -1.346 -3.435 1.00 84.44 92 THR A C 1
ATOM 757 O O . THR A 1 92 ? 17.454 -1.890 -4.085 1.00 84.44 92 THR A O 1
ATOM 760 N N . SER A 1 93 ? 15.511 -2.012 -2.963 1.00 87.44 93 SER A N 1
ATOM 761 C CA . SER A 1 93 ? 15.325 -3.457 -3.066 1.00 87.44 93 SER A CA 1
ATOM 762 C C . SER A 1 93 ? 14.145 -3.820 -3.971 1.00 87.44 93 SER A C 1
ATOM 764 O O . SER A 1 93 ? 13.192 -3.051 -4.148 1.00 87.44 93 SER A O 1
ATOM 766 N N . THR A 1 94 ? 14.204 -5.031 -4.521 1.00 92.19 94 THR A N 1
ATOM 767 C CA . THR A 1 94 ? 13.096 -5.697 -5.220 1.00 92.19 94 THR A CA 1
ATOM 768 C C . THR A 1 94 ? 12.038 -6.254 -4.266 1.00 92.19 94 THR A C 1
ATOM 770 O O . THR A 1 94 ? 10.932 -6.570 -4.697 1.00 92.19 94 THR A O 1
ATOM 773 N N . LEU A 1 95 ? 12.352 -6.320 -2.967 1.00 95.31 95 LEU A N 1
ATOM 774 C CA . LEU A 1 95 ? 11.414 -6.573 -1.879 1.00 95.31 95 LEU A CA 1
ATOM 775 C C . LEU A 1 95 ? 11.281 -5.310 -1.026 1.00 95.31 95 LEU A C 1
ATOM 777 O O . LEU A 1 95 ? 12.189 -4.943 -0.281 1.00 95.31 95 LEU A O 1
ATOM 781 N N . GLN A 1 96 ? 10.128 -4.659 -1.118 1.00 96.06 96 GLN A N 1
ATOM 782 C CA . GLN A 1 96 ? 9.824 -3.425 -0.407 1.00 96.06 96 GLN A CA 1
ATOM 783 C C . GLN A 1 96 ? 8.737 -3.693 0.621 1.00 96.06 96 GLN A C 1
ATOM 785 O O . GLN A 1 96 ? 7.660 -4.163 0.274 1.00 96.06 96 GLN A O 1
ATOM 790 N N . SER A 1 97 ? 8.980 -3.351 1.882 1.00 97.19 97 SER A N 1
ATOM 791 C CA . SER A 1 97 ? 7.974 -3.452 2.940 1.00 97.19 97 SER A CA 1
ATOM 792 C C . SER A 1 97 ? 7.925 -2.154 3.724 1.00 97.19 97 SER A C 1
ATOM 794 O O . SER A 1 97 ? 8.970 -1.570 4.008 1.00 97.19 97 SER A O 1
ATOM 796 N N . ALA A 1 98 ? 6.724 -1.678 4.042 1.00 97.56 98 ALA A N 1
ATOM 797 C CA . ALA A 1 98 ? 6.528 -0.506 4.884 1.00 97.56 98 ALA A CA 1
ATOM 798 C C . ALA A 1 98 ? 5.241 -0.629 5.696 1.00 97.56 98 ALA A C 1
ATOM 800 O O . ALA A 1 98 ? 4.267 -1.238 5.256 1.00 97.56 98 ALA A O 1
ATOM 801 N N . THR A 1 99 ? 5.234 -0.020 6.878 1.00 97.88 99 THR A N 1
ATOM 802 C CA . THR A 1 99 ? 4.100 -0.042 7.803 1.00 97.88 99 THR A CA 1
ATOM 803 C C . THR A 1 99 ? 3.589 1.368 8.052 1.00 97.88 99 THR A C 1
ATOM 805 O O . THR A 1 99 ? 4.351 2.256 8.436 1.00 97.88 99 THR A O 1
ATOM 808 N N . PHE A 1 100 ? 2.288 1.558 7.864 1.00 96.06 100 PHE A N 1
ATOM 809 C CA . PHE A 1 100 ? 1.542 2.699 8.374 1.00 96.06 100 PHE A CA 1
ATOM 810 C C . PHE A 1 100 ? 1.039 2.369 9.779 1.00 96.06 100 PHE A C 1
ATOM 812 O O . PHE A 1 100 ? 0.455 1.304 9.985 1.00 96.06 100 PHE A O 1
ATOM 819 N N . LYS A 1 101 ? 1.268 3.269 10.740 1.00 94.31 101 LYS A N 1
ATOM 820 C CA . LYS A 1 101 ? 0.769 3.139 12.114 1.00 94.31 101 LYS A CA 1
ATOM 821 C C . LYS A 1 101 ? -0.316 4.178 12.372 1.00 94.31 101 LYS A C 1
ATOM 823 O O . LYS A 1 101 ? -0.115 5.355 12.083 1.00 94.31 101 LYS A O 1
ATOM 828 N N . ALA A 1 102 ? -1.426 3.755 12.964 1.00 89.50 102 ALA A N 1
ATOM 829 C CA . ALA A 1 102 ? -2.500 4.643 13.388 1.00 89.50 102 ALA A CA 1
ATOM 830 C C . ALA A 1 102 ? -2.958 4.307 14.810 1.00 89.50 102 ALA A C 1
ATOM 832 O O . ALA A 1 102 ? -3.494 3.231 15.068 1.00 89.50 102 ALA A O 1
ATOM 833 N N . SER A 1 103 ? -2.776 5.256 15.727 1.00 78.50 103 SER A N 1
ATOM 834 C CA . SER A 1 103 ? -3.275 5.174 17.106 1.00 78.50 103 SER A CA 1
ATOM 835 C C . SER A 1 103 ? -4.684 5.761 17.258 1.00 78.50 103 SER A C 1
ATOM 837 O O . SER A 1 103 ? -5.449 5.355 18.132 1.00 78.50 103 SER A O 1
ATOM 839 N N . ARG A 1 104 ? -5.064 6.701 16.382 1.00 76.12 104 ARG A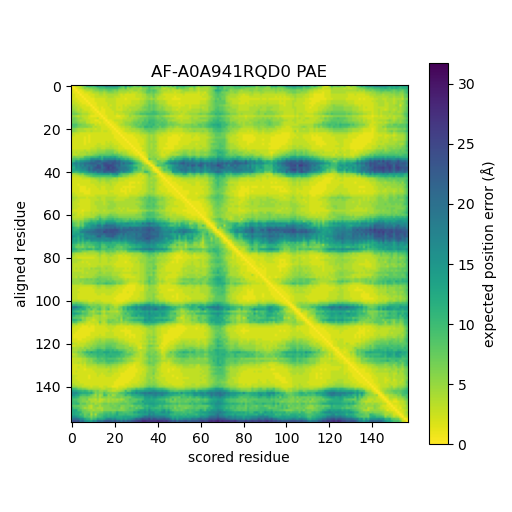 N 1
ATOM 840 C CA . ARG A 1 104 ? -6.403 7.310 16.341 1.00 76.12 104 ARG A CA 1
ATOM 841 C C . ARG A 1 104 ? -7.371 6.468 15.512 1.00 76.12 104 ARG A C 1
ATOM 843 O O . ARG A 1 104 ? -6.943 5.708 14.645 1.00 76.12 104 ARG A O 1
ATOM 850 N N . ASN A 1 105 ? -8.669 6.624 15.774 1.00 71.12 105 ASN A N 1
ATOM 851 C CA . ASN A 1 105 ? -9.706 6.003 14.953 1.00 71.12 105 ASN A CA 1
ATOM 852 C C . ASN A 1 105 ? -9.600 6.482 13.491 1.00 71.12 105 ASN A C 1
ATOM 854 O O . ASN A 1 105 ? -9.151 7.594 13.206 1.00 71.12 105 ASN A O 1
ATOM 858 N N . LEU A 1 106 ? -9.980 5.615 12.554 1.00 80.38 106 LEU A N 1
ATOM 859 C CA . LEU A 1 106 ? -9.832 5.869 11.114 1.00 80.38 106 LEU A CA 1
ATOM 860 C C . LEU A 1 106 ? -11.142 6.319 10.449 1.00 80.38 106 LEU A C 1
ATOM 862 O O . LEU A 1 106 ? -11.202 6.436 9.232 1.00 80.38 106 LEU A O 1
ATOM 866 N N . VAL A 1 107 ? -12.172 6.605 11.250 1.00 76.50 107 VAL A N 1
ATOM 867 C CA . VAL A 1 107 ? -13.554 6.868 10.807 1.00 76.50 107 VAL A CA 1
ATOM 868 C C . VAL A 1 107 ? -13.646 8.013 9.803 1.00 76.50 107 VAL A C 1
ATOM 870 O O . VAL A 1 107 ? -14.390 7.923 8.833 1.00 76.50 107 VAL A O 1
ATOM 873 N N . ASN A 1 108 ? -12.835 9.055 9.988 1.00 81.56 108 ASN A N 1
ATOM 874 C CA . ASN A 1 108 ? -12.871 10.253 9.150 1.00 81.56 108 ASN A CA 1
ATOM 875 C C . ASN A 1 108 ? -12.311 10.038 7.731 1.00 81.56 108 ASN A C 1
ATOM 877 O O . ASN A 1 108 ? -12.353 10.962 6.930 1.00 81.56 108 ASN A O 1
ATOM 881 N N . TYR A 1 109 ? -11.753 8.862 7.425 1.00 80.56 109 TYR A N 1
ATOM 882 C CA . TYR A 1 109 ? -11.102 8.573 6.140 1.00 80.56 109 TYR A CA 1
ATOM 883 C C . TYR A 1 109 ? -11.850 7.524 5.307 1.00 80.56 109 TYR A C 1
ATOM 885 O O . TYR A 1 109 ? -11.278 6.980 4.364 1.00 80.56 109 TYR A O 1
ATOM 893 N N . GLY A 1 110 ? -13.104 7.231 5.665 1.00 82.62 110 GLY A N 1
ATOM 894 C CA . GLY A 1 110 ? -13.918 6.210 5.009 1.00 82.62 110 GLY A CA 1
ATOM 895 C C . GLY A 1 110 ? -13.588 4.787 5.463 1.00 82.62 110 GLY A C 1
ATOM 896 O O . GLY A 1 110 ? -12.985 4.561 6.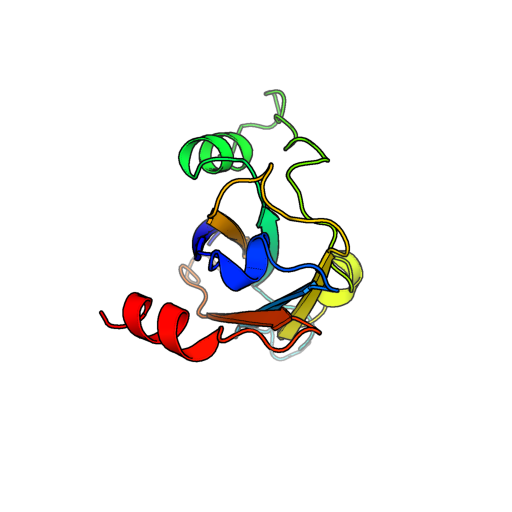518 1.00 82.62 110 GLY A O 1
ATOM 897 N N . ASP A 1 111 ? -14.051 3.809 4.693 1.00 83.56 111 ASP A N 1
ATOM 898 C CA . ASP A 1 111 ? -13.795 2.381 4.905 1.00 83.56 111 ASP A 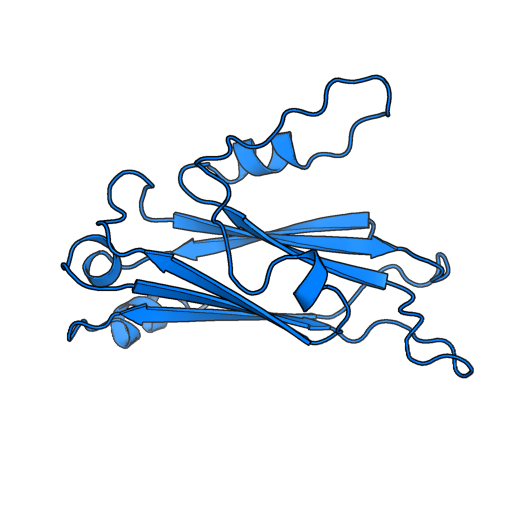CA 1
ATOM 899 C C . ASP A 1 111 ? -12.779 1.797 3.915 1.00 83.56 111 ASP A C 1
ATOM 901 O O . ASP A 1 111 ? -12.370 0.648 4.062 1.00 83.56 111 ASP A O 1
ATOM 905 N N . THR A 1 112 ? -12.344 2.596 2.942 1.00 89.81 112 THR A N 1
ATOM 906 C CA . THR A 1 112 ? -11.524 2.139 1.825 1.00 89.81 112 THR A CA 1
ATOM 907 C C . THR A 1 112 ? -10.261 2.975 1.723 1.00 89.81 112 THR A C 1
ATOM 909 O O . THR A 1 112 ? -10.282 4.205 1.666 1.00 89.81 112 THR A O 1
ATOM 912 N N . PHE A 1 113 ? -9.131 2.281 1.761 1.00 94.12 113 PHE A N 1
ATOM 913 C CA . PHE A 1 113 ? -7.814 2.838 1.496 1.00 94.12 113 PHE A CA 1
ATOM 914 C C . PHE A 1 113 ? -7.362 2.333 0.131 1.00 94.12 113 PHE A C 1
ATOM 916 O O . PHE A 1 113 ? -7.849 1.315 -0.349 1.00 94.12 113 PHE A O 1
ATOM 923 N N . HIS A 1 114 ? -6.401 3.007 -0.482 1.00 95.06 114 HIS A N 1
ATOM 924 C CA . HIS A 1 114 ? -5.891 2.624 -1.788 1.00 95.06 114 HIS A CA 1
ATOM 925 C C . HIS A 1 114 ? -4.378 2.454 -1.750 1.00 95.06 114 HIS A C 1
ATOM 927 O O . HIS A 1 114 ? -3.659 3.280 -1.185 1.00 95.06 114 HIS A O 1
ATOM 933 N N . VAL A 1 115 ? -3.880 1.387 -2.367 1.00 96.25 115 VAL A N 1
ATOM 934 C CA . VAL A 1 115 ? -2.453 1.182 -2.614 1.00 96.25 115 VAL A CA 1
ATOM 935 C C . VAL A 1 115 ? -2.185 1.483 -4.081 1.00 96.25 115 VAL A C 1
ATOM 937 O O . VAL A 1 115 ? -2.567 0.710 -4.955 1.00 96.25 115 VAL A O 1
ATOM 940 N N . ALA A 1 116 ? -1.530 2.610 -4.345 1.00 94.62 116 ALA A N 1
ATOM 941 C CA . ALA A 1 116 ? -1.057 2.971 -5.675 1.00 94.62 116 ALA A CA 1
ATOM 942 C C . ALA A 1 116 ? 0.333 2.361 -5.889 1.00 94.62 116 ALA A C 1
ATOM 944 O O . ALA A 1 116 ? 1.251 2.655 -5.119 1.00 94.62 116 ALA A O 1
ATOM 945 N N . VAL A 1 117 ? 0.487 1.509 -6.901 1.00 95.12 117 VAL A N 1
ATOM 946 C CA . VAL A 1 117 ? 1.740 0.828 -7.260 1.00 95.12 117 VAL A CA 1
ATOM 947 C C . VAL A 1 117 ? 2.243 1.376 -8.586 1.00 95.12 117 VAL A C 1
ATOM 949 O O . VAL A 1 117 ? 1.539 1.295 -9.583 1.00 95.12 117 VAL A O 1
ATOM 952 N N . PHE A 1 118 ? 3.473 1.875 -8.611 1.00 93.12 118 PHE A N 1
ATOM 953 C CA . PHE A 1 118 ? 4.100 2.471 -9.787 1.00 93.12 118 PHE A CA 1
ATOM 954 C C . PHE A 1 118 ? 5.158 1.535 -10.351 1.00 93.12 118 PHE A C 1
ATOM 956 O O . PHE A 1 118 ? 5.895 0.897 -9.593 1.00 93.12 118 PHE A O 1
ATOM 963 N N . ALA A 1 119 ? 5.282 1.499 -11.676 1.00 92.19 119 ALA A N 1
ATOM 964 C CA . ALA A 1 119 ? 6.385 0.843 -12.363 1.00 92.19 119 ALA A CA 1
ATOM 965 C C . ALA A 1 119 ? 7.044 1.827 -13.328 1.00 92.19 119 ALA A C 1
ATOM 967 O O . ALA A 1 119 ? 6.432 2.228 -14.309 1.00 92.19 119 ALA A O 1
ATOM 968 N N . HIS A 1 120 ? 8.306 2.164 -13.082 1.00 89.69 120 HIS A N 1
ATOM 969 C CA . HIS A 1 120 ? 9.076 3.094 -13.901 1.00 89.69 120 HIS A CA 1
ATOM 970 C C . HIS A 1 120 ? 10.192 2.368 -14.637 1.00 89.69 120 HIS A C 1
ATOM 972 O O . HIS A 1 120 ? 11.008 1.666 -14.023 1.00 89.69 120 HIS A O 1
ATOM 978 N N . ARG A 1 121 ? 10.263 2.564 -15.952 1.00 89.69 121 ARG A N 1
ATOM 979 C CA . ARG A 1 121 ? 11.379 2.091 -16.762 1.00 89.69 121 ARG A CA 1
ATOM 980 C C . ARG A 1 121 ? 12.646 2.859 -16.393 1.00 89.69 121 ARG A C 1
ATOM 982 O O . ARG A 1 121 ? 12.631 4.061 -16.138 1.00 89.69 121 ARG A O 1
ATOM 989 N N . ARG A 1 122 ? 13.766 2.139 -16.333 1.00 87.44 122 ARG A N 1
ATOM 990 C CA . ARG A 1 122 ? 15.105 2.712 -16.143 1.00 87.44 122 ARG A CA 1
ATOM 991 C C . ARG A 1 122 ? 15.886 2.580 -17.441 1.00 87.44 122 ARG A C 1
ATOM 993 O O . ARG A 1 122 ? 15.906 3.500 -18.241 1.00 87.44 122 ARG A O 1
ATOM 1000 N N . TRP A 1 123 ? 16.505 1.424 -17.649 1.00 85.00 123 TRP A N 1
ATOM 1001 C CA . TRP A 1 123 ? 17.296 1.116 -18.845 1.00 85.00 123 TRP A CA 1
ATOM 1002 C C . TRP A 1 123 ? 16.756 -0.092 -19.615 1.00 85.00 123 TRP A C 1
ATOM 1004 O O . TRP A 1 123 ? 17.339 -0.446 -20.637 1.00 85.00 123 TRP A O 1
ATOM 1014 N N . ALA A 1 124 ? 15.708 -0.758 -19.111 1.00 86.38 124 ALA A N 1
ATOM 1015 C CA . ALA A 1 124 ? 15.081 -1.868 -19.819 1.00 86.38 124 ALA A CA 1
ATOM 1016 C C . ALA A 1 124 ? 14.659 -1.422 -21.227 1.00 86.38 124 ALA A C 1
ATOM 1018 O O . ALA A 1 124 ? 14.182 -0.298 -21.388 1.00 86.38 124 ALA A O 1
ATOM 1019 N N . GLY A 1 125 ? 14.864 -2.291 -22.218 1.00 84.94 125 GLY A N 1
ATOM 1020 C CA . GLY A 1 125 ? 14.471 -2.012 -23.594 1.00 84.94 125 GLY A CA 1
ATOM 1021 C C . GLY A 1 125 ? 12.953 -1.936 -23.752 1.00 84.94 125 GLY A C 1
ATOM 1022 O O . GLY A 1 125 ? 12.186 -2.292 -22.850 1.00 84.94 125 GLY A O 1
ATOM 1023 N N . ASP A 1 126 ? 12.515 -1.466 -24.917 1.00 86.50 126 ASP A N 1
ATOM 1024 C CA . ASP A 1 126 ? 11.090 -1.346 -25.239 1.00 86.50 126 ASP A CA 1
ATOM 1025 C C . ASP A 1 126 ? 10.381 -2.702 -25.360 1.00 86.50 126 ASP A C 1
ATOM 1027 O O . ASP A 1 126 ? 9.159 -2.772 -25.239 1.00 86.50 126 ASP A O 1
ATOM 1031 N N . ASP A 1 127 ? 11.144 -3.789 -25.496 1.00 87.00 127 ASP A N 1
ATOM 1032 C CA . ASP A 1 127 ? 10.676 -5.173 -25.412 1.00 87.00 127 ASP A CA 1
ATOM 1033 C C . ASP A 1 127 ? 10.113 -5.527 -24.022 1.00 87.00 127 ASP A C 1
ATOM 1035 O O . ASP A 1 127 ? 9.246 -6.396 -23.886 1.00 87.00 127 ASP A O 1
ATOM 1039 N N . VAL A 1 128 ? 10.535 -4.810 -22.975 1.00 86.69 128 VAL A N 1
ATOM 1040 C CA . VAL A 1 128 ? 9.994 -4.955 -21.622 1.00 86.69 128 VAL A CA 1
ATOM 1041 C C . VAL A 1 128 ? 8.733 -4.109 -21.482 1.00 86.69 128 VAL A C 1
ATOM 1043 O O . VAL A 1 128 ? 8.755 -2.956 -21.042 1.00 86.69 128 VAL A O 1
ATOM 1046 N N . ILE A 1 129 ? 7.606 -4.717 -21.842 1.00 88.38 129 ILE A N 1
ATOM 1047 C CA . ILE A 1 129 ? 6.275 -4.090 -21.787 1.00 88.38 129 ILE A CA 1
ATOM 1048 C C . ILE A 1 129 ? 5.529 -4.343 -20.466 1.00 88.38 129 ILE A C 1
ATOM 1050 O O . ILE A 1 129 ? 4.608 -3.603 -20.117 1.00 88.38 129 ILE A O 1
ATOM 1054 N N . ARG A 1 130 ? 5.931 -5.366 -19.694 1.00 89.44 130 ARG A N 1
ATOM 1055 C CA . ARG A 1 130 ? 5.281 -5.777 -18.436 1.00 89.44 130 ARG A CA 1
ATOM 1056 C C . ARG A 1 130 ? 6.291 -6.082 -17.332 1.00 89.44 130 ARG A C 1
ATOM 1058 O O . ARG A 1 130 ? 7.349 -6.638 -17.605 1.00 89.44 130 ARG A O 1
ATOM 1065 N N . GLN A 1 131 ? 5.912 -5.787 -16.090 1.00 91.88 131 GLN A N 1
ATOM 1066 C CA . GLN A 1 131 ? 6.633 -6.179 -14.877 1.00 91.88 131 GLN A CA 1
ATOM 1067 C C . GLN A 1 131 ? 5.704 -7.035 -14.021 1.00 91.88 131 GLN A C 1
ATOM 1069 O O . GLN A 1 131 ? 4.613 -6.583 -13.678 1.00 91.88 131 GLN A O 1
ATOM 1074 N N . ARG A 1 132 ? 6.117 -8.259 -13.674 1.00 93.44 132 ARG A N 1
ATOM 1075 C CA . ARG A 1 132 ? 5.378 -9.057 -12.688 1.00 93.44 132 ARG A CA 1
ATOM 1076 C C . ARG A 1 132 ? 5.717 -8.563 -11.289 1.00 93.44 132 ARG A C 1
ATOM 1078 O O . ARG A 1 132 ? 6.839 -8.131 -11.021 1.00 93.44 132 ARG A O 1
ATOM 1085 N N . PHE A 1 133 ? 4.735 -8.630 -10.406 1.00 95.62 133 PHE A N 1
ATOM 1086 C CA . PHE A 1 133 ? 4.913 -8.317 -9.002 1.00 95.62 133 PHE A CA 1
ATOM 1087 C C . PHE A 1 133 ? 3.873 -9.050 -8.161 1.00 95.62 133 PHE A C 1
ATOM 1089 O O . PHE A 1 133 ? 2.865 -9.536 -8.672 1.00 95.62 133 PHE A O 1
ATOM 1096 N N . SER A 1 134 ? 4.132 -9.111 -6.863 1.00 96.69 134 SER A N 1
ATOM 1097 C CA . SER A 1 134 ? 3.193 -9.538 -5.839 1.00 96.69 134 SER A CA 1
ATOM 1098 C C . SER A 1 134 ? 2.998 -8.401 -4.848 1.00 96.69 134 SER A C 1
ATOM 1100 O O . SER A 1 134 ? 3.965 -7.749 -4.441 1.00 96.69 134 SER A O 1
ATOM 1102 N N . LEU A 1 135 ? 1.745 -8.169 -4.469 1.00 96.69 135 LEU A N 1
ATOM 1103 C CA . LEU A 1 135 ? 1.353 -7.181 -3.478 1.00 96.69 135 LEU A CA 1
ATOM 1104 C C . LEU A 1 135 ? 0.648 -7.891 -2.325 1.00 96.69 135 LEU A C 1
ATOM 1106 O O . LEU A 1 135 ? -0.320 -8.617 -2.527 1.00 96.69 135 LEU A O 1
ATOM 1110 N N . THR A 1 136 ? 1.130 -7.674 -1.108 1.00 96.56 136 THR A N 1
ATOM 1111 C CA . THR A 1 136 ? 0.523 -8.200 0.117 1.00 96.56 136 THR A CA 1
ATOM 1112 C C . THR A 1 136 ? 0.194 -7.053 1.055 1.00 96.56 136 THR A C 1
ATOM 1114 O O . THR A 1 136 ? 1.040 -6.194 1.313 1.00 96.56 136 THR A O 1
ATOM 1117 N N . VAL A 1 137 ? -1.025 -7.063 1.593 1.00 95.56 137 VAL A N 1
ATOM 1118 C CA . VAL A 1 137 ? -1.479 -6.113 2.610 1.00 95.56 137 VAL A CA 1
ATOM 1119 C C . VAL A 1 137 ? -1.835 -6.882 3.875 1.00 95.56 137 VAL A C 1
ATOM 1121 O O . VAL A 1 137 ? -2.649 -7.800 3.851 1.00 95.56 137 VAL A O 1
ATOM 1124 N N . GLU A 1 138 ? -1.213 -6.507 4.986 1.00 95.06 138 GLU A N 1
ATOM 1125 C CA . GLU A 1 138 ? -1.488 -7.049 6.312 1.00 95.06 138 GLU A CA 1
ATOM 1126 C C . GLU A 1 138 ? -2.167 -5.976 7.165 1.00 95.06 138 GLU A C 1
ATOM 1128 O O . GLU A 1 138 ? -1.661 -4.858 7.298 1.00 95.06 138 GLU A O 1
ATOM 1133 N N . LEU A 1 139 ? -3.297 -6.346 7.769 1.00 93.50 139 LEU A N 1
ATOM 1134 C CA . LEU A 1 139 ? -3.997 -5.549 8.769 1.00 93.50 139 LEU A CA 1
ATOM 1135 C C . LEU A 1 139 ? -3.750 -6.168 10.145 1.00 93.50 139 LEU A C 1
ATOM 1137 O O . LEU A 1 139 ? -4.138 -7.307 10.399 1.00 93.50 139 LEU A O 1
ATOM 1141 N N . LYS A 1 140 ? -3.124 -5.409 11.043 1.00 93.12 140 LYS A N 1
ATOM 1142 C CA . LYS A 1 140 ? -2.901 -5.805 12.436 1.00 93.12 140 LYS A CA 1
ATOM 1143 C C . LYS A 1 140 ? -3.508 -4.767 13.367 1.00 93.12 140 LYS A C 1
ATOM 1145 O O . LYS A 1 140 ? -3.307 -3.569 13.188 1.00 93.12 140 LYS A O 1
ATOM 1150 N N . HIS A 1 141 ? -4.210 -5.239 14.384 1.00 92.06 141 HIS A N 1
ATOM 1151 C CA . HIS A 1 141 ? -4.767 -4.421 15.450 1.00 92.06 141 HIS A CA 1
ATOM 1152 C C . HIS A 1 141 ? -4.310 -5.005 16.790 1.00 92.06 141 HIS A C 1
ATOM 1154 O O . HIS A 1 141 ? -4.213 -6.222 16.924 1.00 92.06 141 HIS A O 1
ATOM 1160 N N . GLU A 1 142 ? -3.976 -4.152 17.755 1.00 88.69 142 GLU A N 1
ATOM 1161 C CA . GLU A 1 142 ? -3.480 -4.584 19.068 1.00 88.69 142 GLU A CA 1
ATOM 1162 C C . GLU A 1 142 ? -4.583 -5.201 19.943 1.00 88.69 142 GLU A C 1
ATOM 1164 O O . GLU A 1 142 ? -4.383 -6.229 20.581 1.00 88.69 142 GLU A O 1
ATOM 1169 N N . GLY A 1 143 ? -5.775 -4.598 19.938 1.00 82.06 143 GLY A N 1
ATOM 1170 C CA . GLY A 1 143 ? -6.963 -5.170 20.576 1.00 82.06 143 GLY A CA 1
ATOM 1171 C C . GLY A 1 143 ? -7.441 -6.473 19.918 1.00 82.06 143 GLY A C 1
ATOM 1172 O O . GLY A 1 143 ? -7.176 -6.727 18.744 1.00 82.06 143 GLY A O 1
ATOM 1173 N N . ALA A 1 144 ? -8.204 -7.272 20.666 1.00 75.81 144 ALA A N 1
ATOM 1174 C CA . ALA A 1 144 ? -8.783 -8.530 20.198 1.00 75.81 144 ALA A CA 1
ATOM 1175 C C . ALA A 1 144 ? -9.982 -8.295 19.257 1.00 75.81 144 ALA A C 1
ATOM 1177 O O . ALA A 1 144 ? -11.137 -8.389 19.663 1.00 75.81 144 ALA A O 1
ATOM 1178 N N . VAL A 1 145 ? -9.702 -7.985 17.991 1.00 81.25 145 VAL A N 1
ATOM 1179 C CA . VAL A 1 145 ? -10.711 -7.825 16.928 1.00 81.25 145 VAL A CA 1
ATOM 1180 C C . VAL A 1 145 ? -10.672 -8.971 15.928 1.00 81.25 145 VAL A C 1
ATOM 1182 O O . VAL A 1 145 ? -9.612 -9.498 15.580 1.00 81.25 145 VAL A O 1
ATOM 1185 N N . ARG A 1 146 ? -11.848 -9.362 15.428 1.00 81.56 146 ARG A N 1
ATOM 1186 C CA . ARG A 1 146 ? -11.996 -10.479 14.487 1.00 81.56 146 ARG A CA 1
ATOM 1187 C C . ARG A 1 146 ? -11.819 -9.999 13.048 1.00 81.56 146 ARG A C 1
ATOM 1189 O O . ARG A 1 146 ? -12.779 -9.862 12.305 1.00 8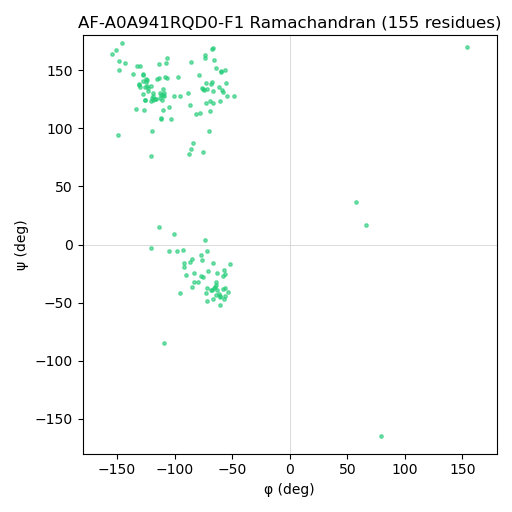1.56 146 ARG A O 1
ATOM 1196 N N . LEU A 1 147 ? -10.572 -9.790 12.630 1.00 83.50 147 LEU A N 1
ATOM 1197 C CA . LEU A 1 147 ? -10.266 -9.290 11.280 1.00 83.50 147 LEU A CA 1
ATOM 1198 C C . LEU A 1 147 ? -10.323 -10.373 10.189 1.00 83.50 147 LEU A C 1
ATOM 1200 O O . LEU A 1 147 ? -10.679 -10.093 9.050 1.00 83.50 147 LEU A O 1
ATOM 1204 N N . TYR A 1 148 ? -9.987 -11.622 10.521 1.00 81.81 148 TYR A N 1
ATOM 1205 C CA . TYR A 1 148 ? -9.801 -12.679 9.519 1.00 81.81 148 TYR A CA 1
ATOM 1206 C C . TYR A 1 148 ? -11.095 -13.077 8.788 1.00 81.81 148 TYR A C 1
ATOM 1208 O O . TYR A 1 148 ? -11.109 -13.196 7.565 1.00 81.81 148 TYR A O 1
ATOM 1216 N N . GLN A 1 149 ? -12.186 -13.284 9.531 1.00 79.75 149 GLN A N 1
ATOM 1217 C CA . GLN A 1 149 ? -13.475 -13.707 8.972 1.00 79.75 149 GLN A CA 1
ATOM 1218 C C . GLN A 1 149 ? -14.065 -12.702 7.962 1.00 79.75 149 GLN A C 1
ATOM 1220 O O . GLN A 1 149 ? -14.354 -13.133 6.842 1.00 79.75 149 GLN A O 1
ATOM 1225 N N . PRO A 1 150 ? -14.201 -11.396 8.284 1.00 77.94 150 PRO A N 1
ATOM 1226 C CA . PRO A 1 150 ? -14.766 -10.426 7.345 1.00 77.94 150 PRO A CA 1
ATOM 1227 C C . PRO A 1 150 ? -13.883 -10.229 6.106 1.00 77.94 150 PRO A C 1
ATOM 1229 O O . PRO A 1 150 ? -14.398 -10.149 4.993 1.00 77.94 150 PRO A O 1
ATOM 1232 N N . LEU A 1 151 ? -12.551 -10.236 6.258 1.00 79.50 151 LEU A N 1
ATOM 1233 C CA . LEU A 1 151 ? -11.635 -10.140 5.114 1.00 79.50 151 LEU A CA 1
ATOM 1234 C C . LEU A 1 151 ? -11.757 -11.354 4.183 1.00 79.50 151 LEU A C 1
ATOM 1236 O O . LEU A 1 151 ? -11.825 -11.201 2.966 1.00 79.50 151 LEU A O 1
ATOM 1240 N N . ARG A 1 152 ? -11.839 -12.570 4.739 1.00 80.25 152 ARG A N 1
ATOM 1241 C CA . ARG A 1 152 ? -11.951 -13.800 3.941 1.00 80.25 152 ARG A CA 1
ATOM 1242 C C . ARG A 1 152 ? -13.251 -13.872 3.140 1.00 80.25 152 ARG A C 1
ATOM 1244 O O . ARG A 1 152 ? -13.232 -14.401 2.034 1.00 80.25 152 ARG A O 1
ATOM 1251 N N . GLN A 1 153 ? -14.366 -13.383 3.685 1.00 74.25 153 GLN A N 1
ATOM 1252 C CA . GLN A 1 153 ? -15.647 -13.360 2.970 1.00 74.25 153 GLN A CA 1
ATOM 1253 C C . GLN A 1 153 ? -15.597 -12.452 1.738 1.00 74.25 153 GLN A C 1
ATOM 1255 O O . GLN A 1 153 ? -16.190 -12.789 0.721 1.00 74.25 153 GLN A O 1
ATOM 1260 N N . ARG A 1 154 ? -14.847 -11.348 1.811 1.00 74.31 154 ARG A N 1
ATOM 1261 C CA . ARG A 1 154 ? -14.751 -10.356 0.734 1.00 74.31 154 ARG A CA 1
ATOM 1262 C C . ARG A 1 154 ? -13.741 -10.717 -0.363 1.00 74.31 154 ARG A C 1
ATOM 1264 O O . ARG A 1 154 ? -13.889 -10.257 -1.484 1.00 74.31 154 ARG A O 1
ATOM 1271 N N . ILE A 1 155 ? -12.732 -11.536 -0.050 1.00 70.19 155 ILE A N 1
ATOM 1272 C CA . ILE A 1 155 ? -11.674 -11.951 -0.998 1.00 70.19 155 ILE A CA 1
ATOM 1273 C C . ILE A 1 155 ? -12.091 -13.158 -1.863 1.00 70.19 155 ILE A C 1
ATOM 1275 O O . ILE A 1 155 ? -11.420 -13.462 -2.847 1.00 70.19 155 ILE A O 1
ATOM 1279 N N . ARG A 1 156 ? -13.184 -13.864 -1.534 1.00 56.78 156 ARG A N 1
ATOM 1280 C CA . ARG A 1 156 ? -13.691 -14.944 -2.396 1.00 56.78 156 ARG A CA 1
ATOM 1281 C C . ARG A 1 156 ? -14.280 -14.355 -3.683 1.00 56.78 156 ARG A C 1
ATOM 1283 O O . ARG A 1 156 ? -15.420 -13.904 -3.681 1.00 56.78 156 ARG A O 1
ATOM 1290 N N . VAL A 1 157 ? -13.459 -14.374 -4.731 1.00 44.81 157 VAL A N 1
ATOM 1291 C CA . VAL A 1 157 ? -13.839 -14.283 -6.148 1.00 44.81 157 VAL A CA 1
ATOM 1292 C C . VAL A 1 157 ? -14.352 -15.641 -6.611 1.00 44.81 157 VAL A C 1
ATOM 1294 O O . VAL A 1 157 ? -13.741 -16.656 -6.197 1.00 44.81 157 VAL A O 1
#

Foldseek 3Di:
DQDKDKDKDFADPLLQPPAFKKKKKKKKAWDADADPVDRQPGQKFKFKWKFFQDDPVRVCQQRPDDPPPDDRDDDPPVGTFDWPPDCVVQRSDNIRMTMGMDRDGRVNGDRIMMMMMDMGGDNDDPVCPDIDMDMDIDIDGPDPTDPPVVVVVVPPD

Solvent-accessible surface area (backbone atoms only — not comparable to full-atom values): 9281 Å² total; per-residue (Å²): 91,71,48,71,48,79,42,83,42,78,52,54,65,63,71,32,66,54,80,43,51,34,37,46,33,43,35,41,36,47,72,55,59,58,47,94,91,42,76,85,48,49,16,42,48,61,51,74,46,47,36,37,60,64,54,72,68,61,51,46,68,50,67,52,88,71,63,92,89,56,88,76,62,73,74,56,74,88,30,49,56,76,36,52,56,42,69,78,71,27,57,79,48,56,66,28,58,28,36,32,76,39,70,64,72,43,66,93,31,60,52,46,33,35,41,41,37,38,33,38,70,67,74,51,56,86,87,61,60,74,77,65,68,50,80,46,79,47,83,47,60,73,47,100,60,83,60,65,64,66,51,56,65,71,68,67,124

pLDDT: mean 85.58, std 10.52, range [44.81, 97.94]

Sequence (157 aa):
IDDFALYEVWLPDDFRLVRGERHIRVTLAFDPPVRHTRMEYLGVRMSFHLVRGLTADEIFEFFKWRPKNEAIPEIPGTAKCTMIPGPDTRGTSTLQSATFKASRNLVNYGDTFHVAVFAHRRWAGDDVIRQRFSLTVELKHEGAVRLYQPLRQRIRV

Radius of gyration: 17.18 Å; Cα contacts (8 Å, |Δi|>4): 277; chains: 1; bounding box: 43×38×46 Å

Mean predicted aligned error: 6.56 Å

Secondary structure (DSSP, 8-state):
--EEEEEEEE--HHHHHS-S-EEEEEEEEE---EETTEEEEESEEEEEEEEES--HHHHHHHHS---TTS--PPPPTTTB---BS-HHHHTTSSEEEEEEEE-S--GGG-SEEEEEEEEEESS--TT-----EEEEEEEEESS----HHHHHHHH--